Protein AF-A0A6G3XWZ4-F1 (afdb_monomer_lite)

Radius of gyration: 9.63 Å; chains: 1; bounding box: 28×22×17 Å

Foldseek 3Di:
DQQDDVVPDDPLRHDLPHPPCPPVNSVVVVVVVD

Secondary structure (DSSP, 8-state):
--SS-TTTS-GGG--TT-TTS-HHHHHHHHHH--

Structure (mmCIF, N/CA/C/O backbone):
data_AF-A0A6G3XWZ4-F1
#
_entry.id   AF-A0A6G3XWZ4-F1
#
loop_
_atom_site.group_PDB
_atom_site.id
_atom_site.type_symbol
_atom_site.label_atom_id
_atom_site.label_alt_id
_atom_site.label_comp_id
_atom_site.label_asym_id
_atom_site.label_entity_id
_atom_site.label_seq_id
_atom_site.pdbx_PDB_ins_code
_atom_site.Cartn_x
_atom_site.Cartn_y
_atom_site.Cartn_z
_atom_site.occupancy
_atom_site.B_iso_or_equiv
_atom_site.auth_seq_id
_atom_site.auth_comp_id
_atom_site.auth_asym_id
_atom_site.auth_atom_id
_atom_site.pdbx_PDB_model_num
ATOM 1 N N . ALA A 1 1 ? 5.079 10.803 -3.902 1.00 55.75 1 ALA A N 1
ATOM 2 C CA . ALA A 1 1 ? 4.812 10.081 -2.641 1.00 55.75 1 ALA A CA 1
ATOM 3 C C . ALA A 1 1 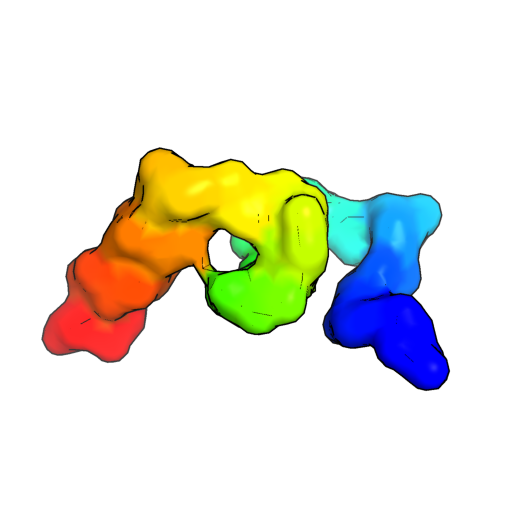? 4.599 8.604 -2.958 1.00 55.75 1 ALA A C 1
ATOM 5 O O . ALA A 1 1 ? 3.761 8.311 -3.801 1.00 55.75 1 ALA A O 1
ATOM 6 N N . SER A 1 2 ? 5.364 7.678 -2.365 1.00 64.00 2 SER A N 1
ATOM 7 C CA . SER A 1 2 ? 5.054 6.247 -2.507 1.00 64.00 2 SER A CA 1
ATOM 8 C C . SER A 1 2 ? 3.802 5.940 -1.689 1.00 64.00 2 SER A C 1
ATOM 10 O O . SER A 1 2 ? 3.771 6.230 -0.496 1.00 64.00 2 SER A O 1
ATOM 12 N N . CYS A 1 3 ? 2.780 5.372 -2.318 1.00 78.44 3 CYS A N 1
ATOM 13 C CA . CYS A 1 3 ? 1.442 5.185 -1.747 1.00 78.44 3 CYS A CA 1
ATOM 14 C C . CYS A 1 3 ? 1.372 4.347 -0.452 1.00 78.44 3 CYS A C 1
ATOM 16 O O . CYS A 1 3 ? 0.395 4.478 0.275 1.00 78.44 3 CYS A O 1
ATOM 18 N N . CYS A 1 4 ? 2.380 3.527 -0.128 1.00 82.56 4 CYS A N 1
ATOM 19 C CA . CYS A 1 4 ? 2.489 2.787 1.137 1.00 82.56 4 CYS A CA 1
ATOM 20 C C . CYS A 1 4 ? 3.970 2.668 1.543 1.00 82.56 4 CYS A C 1
ATOM 22 O O . CYS A 1 4 ? 4.776 2.140 0.771 1.00 82.56 4 CYS A O 1
ATOM 24 N N . LEU A 1 5 ? 4.338 3.133 2.742 1.00 81.25 5 LEU A N 1
ATOM 25 C CA . LEU A 1 5 ? 5.704 3.063 3.282 1.00 81.25 5 LEU A CA 1
ATOM 26 C C . LEU A 1 5 ? 6.103 1.602 3.549 1.00 81.25 5 LEU A C 1
ATOM 28 O O . LEU A 1 5 ? 5.759 1.023 4.571 1.00 81.25 5 LEU A O 1
ATOM 32 N N . PHE A 1 6 ? 6.814 0.991 2.600 1.00 73.88 6 PHE A N 1
ATOM 33 C CA . PHE A 1 6 ? 7.108 -0.450 2.574 1.00 73.88 6 PHE A CA 1
ATOM 34 C C . PHE A 1 6 ? 7.668 -1.032 3.869 1.00 73.88 6 PHE A C 1
ATOM 36 O O . PHE A 1 6 ? 7.306 -2.132 4.255 1.00 73.88 6 PHE A O 1
ATOM 43 N N . TYR A 1 7 ? 8.592 -0.308 4.488 1.00 77.44 7 TYR A N 1
ATOM 44 C CA . TYR A 1 7 ? 9.380 -0.804 5.608 1.00 77.44 7 TYR A CA 1
ATOM 45 C C . TYR A 1 7 ? 8.622 -0.722 6.938 1.00 77.44 7 TYR A C 1
ATOM 47 O O . TYR A 1 7 ? 9.116 -1.212 7.948 1.00 77.44 7 TYR A O 1
ATOM 55 N N . THR A 1 8 ? 7.437 -0.107 6.945 1.00 82.06 8 THR A N 1
ATOM 56 C CA . THR A 1 8 ? 6.573 -0.007 8.128 1.00 82.06 8 THR A CA 1
ATOM 57 C C . THR A 1 8 ? 5.226 -0.695 7.936 1.00 82.06 8 THR A C 1
ATOM 59 O O . THR A 1 8 ? 4.658 -1.181 8.910 1.00 82.06 8 THR A O 1
ATOM 62 N N . LEU A 1 9 ? 4.710 -0.750 6.703 1.00 84.75 9 LEU A N 1
ATOM 63 C CA . LEU A 1 9 ? 3.423 -1.366 6.378 1.00 84.75 9 LEU A CA 1
ATOM 64 C C . LEU A 1 9 ? 3.558 -2.865 6.113 1.00 84.75 9 LEU A C 1
ATOM 66 O O . LEU A 1 9 ? 4.338 -3.287 5.256 1.00 84.75 9 LEU A O 1
ATOM 70 N N . ARG A 1 10 ? 2.725 -3.663 6.788 1.00 82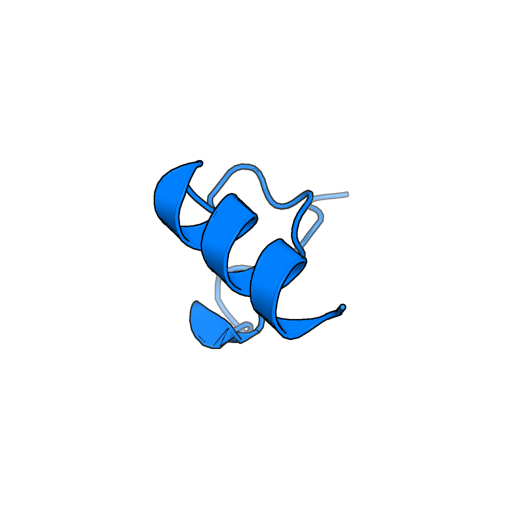.56 10 ARG A N 1
ATOM 71 C CA . ARG A 1 10 ? 2.587 -5.091 6.489 1.00 82.56 10 ARG A CA 1
ATOM 72 C C . ARG A 1 10 ? 1.945 -5.276 5.106 1.00 82.56 10 ARG A C 1
ATOM 74 O O . ARG A 1 10 ? 1.175 -4.417 4.671 1.00 82.56 10 ARG A O 1
ATOM 81 N N . PRO A 1 11 ? 2.214 -6.392 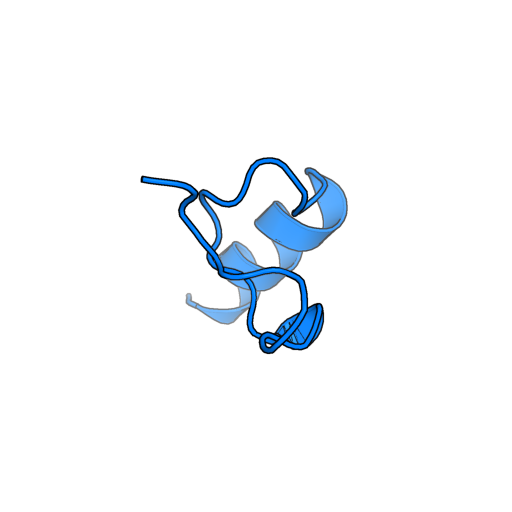4.407 1.00 79.62 11 PRO A N 1
ATOM 82 C CA . PRO A 1 11 ? 1.598 -6.677 3.107 1.00 79.62 11 PRO A CA 1
ATOM 83 C C . PRO A 1 11 ? 0.061 -6.679 3.144 1.00 79.62 11 PRO A C 1
ATOM 85 O O . PRO A 1 11 ? -0.597 -6.160 2.248 1.00 79.62 11 PRO A O 1
ATOM 88 N N . GLU A 1 12 ? -0.515 -7.211 4.216 1.00 81.25 12 GLU A N 1
ATOM 89 C CA . GLU A 1 12 ? -1.962 -7.259 4.449 1.00 81.25 12 GLU A CA 1
ATOM 90 C C . GLU A 1 12 ? -2.608 -5.867 4.567 1.00 81.25 12 GLU A C 1
ATOM 92 O O . GLU A 1 12 ? -3.742 -5.682 4.125 1.00 81.25 12 GLU A O 1
ATOM 97 N N . ASP A 1 13 ? -1.847 -4.855 4.985 1.00 86.19 13 ASP A N 1
ATOM 98 C CA . ASP A 1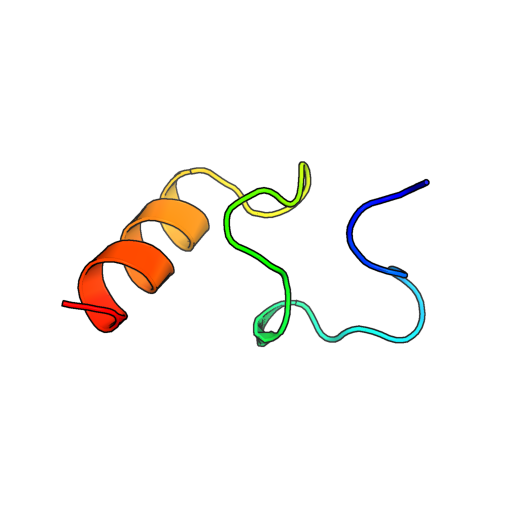 13 ? -2.308 -3.472 5.157 1.00 86.19 13 ASP A CA 1
ATOM 99 C C . ASP A 1 13 ? -2.079 -2.582 3.918 1.00 86.19 13 ASP A C 1
ATOM 101 O O . ASP A 1 13 ? -2.363 -1.382 3.933 1.00 86.19 13 ASP A O 1
ATOM 105 N N . THR A 1 14 ? -1.547 -3.121 2.815 1.00 89.38 14 THR A N 1
ATOM 106 C CA . THR A 1 14 ? -1.366 -2.325 1.590 1.00 89.38 14 THR A CA 1
ATOM 107 C C . THR A 1 14 ? -2.703 -1.856 1.019 1.00 89.38 14 THR A C 1
ATOM 109 O O . THR A 1 14 ? -3.687 -2.601 0.98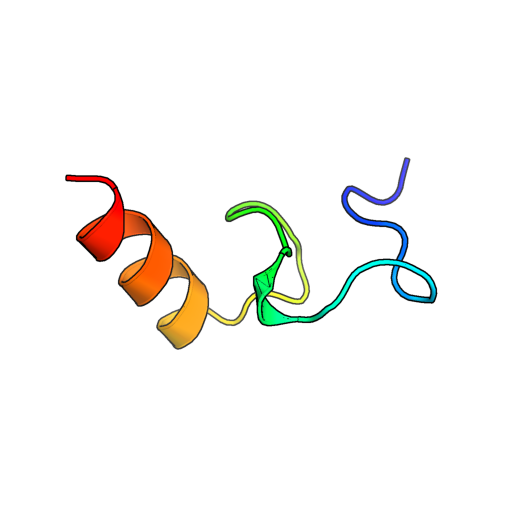5 1.00 89.38 14 THR A O 1
ATOM 112 N N . CYS A 1 15 ? -2.739 -0.633 0.489 1.00 88.94 15 CYS A N 1
ATOM 113 C CA . CYS A 1 15 ? -3.918 -0.156 -0.224 1.00 88.94 15 CYS A CA 1
ATOM 114 C C . CYS A 1 15 ? -4.099 -0.882 -1.574 1.00 88.94 15 CYS A C 1
ATOM 116 O O . CYS A 1 15 ? -3.146 -1.394 -2.174 1.00 88.94 15 CYS A O 1
ATOM 118 N N . VAL A 1 16 ? -5.330 -0.882 -2.096 1.00 88.50 16 VAL A N 1
ATOM 119 C CA . VAL A 1 16 ? -5.680 -1.494 -3.398 1.00 88.50 16 VAL A CA 1
ATOM 120 C C . VAL A 1 16 ? -5.041 -0.793 -4.602 1.00 88.50 16 VAL A C 1
ATOM 122 O O . VAL A 1 16 ? -5.011 -1.351 -5.694 1.00 88.50 16 VAL A O 1
ATOM 125 N N . THR A 1 17 ? -4.512 0.418 -4.407 1.00 87.62 17 THR A N 1
ATOM 126 C CA . THR A 1 17 ? -3.768 1.187 -5.416 1.00 87.62 17 THR A CA 1
ATOM 127 C C . THR A 1 17 ? -2.251 1.043 -5.268 1.00 87.62 17 THR A C 1
ATOM 129 O O . THR A 1 17 ? -1.491 1.684 -5.996 1.00 87.62 17 THR A O 1
ATOM 132 N N . CYS A 1 18 ? -1.774 0.228 -4.321 1.00 89.19 18 CYS A N 1
ATOM 133 C CA . CYS A 1 18 ? -0.346 0.029 -4.124 1.00 89.19 18 CYS A CA 1
ATOM 134 C C . CYS A 1 18 ? 0.247 -0.764 -5.297 1.00 89.19 18 CYS A C 1
ATOM 136 O O . CYS A 1 18 ? -0.244 -1.855 -5.576 1.00 89.19 18 CYS A O 1
ATOM 138 N N . PRO A 1 19 ? 1.339 -0.304 -5.945 1.00 85.12 19 PRO A N 1
ATOM 139 C CA . PRO A 1 19 ? 1.924 -0.998 -7.092 1.00 85.12 19 PRO A CA 1
ATOM 140 C C . PRO A 1 19 ? 2.538 -2.358 -6.725 1.00 85.12 19 PRO A C 1
ATOM 142 O O . PRO A 1 19 ? 2.937 -3.106 -7.609 1.00 85.12 19 PRO A O 1
ATOM 145 N N . ARG A 1 20 ? 2.638 -2.686 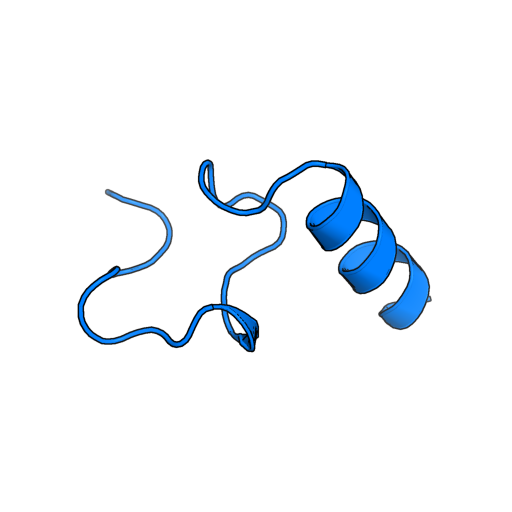-5.429 1.00 82.50 20 ARG A N 1
ATOM 146 C CA . ARG A 1 20 ? 3.059 -4.009 -4.945 1.00 82.50 20 ARG A CA 1
ATOM 147 C C . ARG A 1 20 ? 1.906 -4.970 -4.685 1.00 82.50 20 ARG A C 1
ATOM 149 O O . ARG A 1 20 ? 2.152 -6.161 -4.518 1.00 82.50 20 ARG A O 1
ATOM 156 N N . THR A 1 21 ? 0.678 -4.470 -4.587 1.00 88.50 21 THR A N 1
ATOM 157 C CA . THR A 1 21 ? -0.495 -5.327 -4.446 1.00 88.50 21 THR A CA 1
ATOM 158 C C . THR A 1 21 ? -0.717 -5.980 -5.808 1.00 88.50 21 THR A C 1
ATOM 160 O O . THR A 1 21 ? -1.146 -5.314 -6.748 1.00 88.50 21 THR A O 1
ATOM 163 N N . CYS A 1 22 ? -0.360 -7.261 -5.948 1.00 88.44 22 CYS A N 1
ATOM 164 C CA . CYS A 1 22 ? -0.573 -7.981 -7.202 1.00 88.44 22 CYS A CA 1
ATOM 165 C C . CYS A 1 22 ? -2.071 -8.067 -7.515 1.00 88.44 22 CYS A C 1
ATOM 167 O O . CYS A 1 22 ? -2.904 -7.983 -6.610 1.00 88.44 22 CYS A O 1
ATOM 169 N N . ASP A 1 23 ? -2.435 -8.276 -8.780 1.00 91.19 23 ASP A N 1
ATOM 170 C CA . ASP A 1 23 ? -3.848 -8.271 -9.175 1.00 91.19 23 ASP A CA 1
ATOM 171 C C . ASP A 1 23 ? -4.698 -9.280 -8.402 1.00 91.19 23 ASP A C 1
ATOM 173 O O . ASP A 1 23 ? -5.817 -8.964 -8.006 1.00 91.19 23 ASP A O 1
ATOM 177 N N . ALA A 1 24 ? -4.154 -10.464 -8.116 1.00 92.06 24 ALA A N 1
ATOM 178 C CA . ALA A 1 24 ? -4.862 -11.471 -7.335 1.00 92.06 24 ALA A CA 1
ATOM 179 C C . ALA A 1 24 ? -5.180 -10.980 -5.913 1.00 92.06 24 ALA A C 1
ATOM 181 O O . ALA A 1 24 ? -6.269 -11.228 -5.402 1.00 92.06 24 ALA A O 1
ATOM 182 N N . ASP A 1 25 ? -4.249 -10.278 -5.269 1.00 90.44 25 ASP A N 1
ATOM 183 C CA . ASP A 1 25 ? -4.455 -9.712 -3.935 1.00 90.44 25 ASP A CA 1
ATOM 184 C C . ASP A 1 25 ? -5.390 -8.495 -3.977 1.00 90.44 25 ASP A C 1
ATOM 186 O O . ASP A 1 25 ? -6.331 -8.395 -3.192 1.00 90.44 25 ASP A O 1
ATOM 190 N N . ARG A 1 26 ? -5.222 -7.629 -4.982 1.00 90.88 26 ARG A N 1
ATOM 191 C CA . ARG A 1 26 ? -6.085 -6.467 -5.228 1.00 90.88 26 ARG A CA 1
ATOM 192 C C . ARG A 1 26 ? -7.548 -6.878 -5.384 1.00 90.88 26 ARG A C 1
ATOM 194 O O . ARG A 1 26 ? -8.419 -6.270 -4.768 1.00 90.88 26 ARG A O 1
ATOM 201 N N . VAL A 1 27 ? -7.814 -7.909 -6.188 1.00 92.94 27 VAL A N 1
ATOM 202 C CA . VAL A 1 27 ? -9.166 -8.441 -6.409 1.00 92.94 27 VAL A CA 1
ATOM 203 C C . VAL A 1 27 ? -9.740 -9.026 -5.121 1.00 92.94 27 VAL A C 1
ATOM 205 O O . VAL A 1 27 ? -10.889 -8.741 -4.805 1.00 92.94 27 VAL A O 1
ATOM 208 N N . ARG A 1 28 ? -8.951 -9.778 -4.341 1.00 91.19 28 ARG A N 1
ATOM 209 C CA . ARG A 1 28 ? -9.396 -10.307 -3.040 1.00 91.19 28 ARG A CA 1
ATOM 210 C C . ARG A 1 28 ? -9.790 -9.195 -2.070 1.00 91.19 28 ARG A C 1
ATOM 212 O O . ARG A 1 28 ? -10.862 -9.277 -1.481 1.00 91.19 28 ARG A O 1
ATOM 219 N N . LYS A 1 29 ? -8.969 -8.147 -1.934 1.00 88.25 29 LYS A N 1
ATOM 220 C CA . LYS A 1 29 ? -9.280 -6.999 -1.064 1.00 88.25 29 LYS A CA 1
ATOM 221 C C . LYS A 1 29 ? -10.537 -6.260 -1.519 1.00 88.25 29 LYS A C 1
ATOM 223 O O . LYS A 1 29 ? -11.348 -5.881 -0.685 1.00 88.25 29 LYS A O 1
ATOM 228 N N . LEU A 1 30 ? -10.714 -6.080 -2.830 1.00 90.00 30 LEU A N 1
ATOM 229 C CA . LEU A 1 30 ? -11.908 -5.441 -3.385 1.00 90.00 30 LEU A CA 1
ATOM 230 C C . LEU A 1 30 ? -13.171 -6.282 -3.150 1.00 90.00 30 LEU A C 1
ATOM 232 O O . LEU A 1 30 ? -14.197 -5.731 -2.777 1.00 90.00 30 LEU A O 1
ATOM 236 N N . ALA A 1 31 ? -13.079 -7.603 -3.319 1.00 91.56 31 ALA A N 1
ATOM 237 C CA . ALA A 1 31 ? -14.182 -8.530 -3.071 1.00 91.56 31 ALA A CA 1
ATOM 238 C C . ALA A 1 31 ? -14.540 -8.664 -1.580 1.00 91.56 31 ALA A C 1
ATOM 240 O O . ALA A 1 31 ? -15.670 -8.992 -1.253 1.00 91.56 31 ALA A O 1
ATOM 241 N N . ALA A 1 32 ? -13.593 -8.424 -0.670 1.00 87.44 32 ALA A N 1
ATOM 242 C CA . ALA A 1 32 ? -13.856 -8.397 0.769 1.00 87.44 32 ALA A CA 1
ATOM 243 C C . ALA A 1 32 ? -14.471 -7.068 1.252 1.00 87.44 32 ALA A C 1
ATOM 245 O O . ALA A 1 32 ? -14.962 -6.999 2.375 1.00 87.44 32 ALA A O 1
ATOM 246 N N . ALA A 1 33 ? -14.408 -6.010 0.437 1.00 79.62 33 ALA A N 1
ATOM 247 C CA . ALA A 1 33 ? -14.938 -4.683 0.755 1.00 79.62 33 ALA A CA 1
ATOM 248 C C . ALA A 1 33 ? -16.387 -4.459 0.272 1.00 79.62 33 ALA A C 1
ATOM 250 O O . ALA A 1 33 ? -16.932 -3.376 0.492 1.00 79.62 33 ALA A O 1
ATOM 251 N N . SER A 1 34 ? -16.980 -5.451 -0.402 1.00 57.78 34 SER A N 1
ATOM 252 C CA . SER A 1 34 ? -18.373 -5.487 -0.877 1.00 57.78 34 SER A CA 1
ATOM 253 C C . SER A 1 34 ? -19.247 -6.345 0.024 1.00 57.78 34 SER A C 1
ATOM 255 O O . SER A 1 34 ? -20.379 -5.910 0.319 1.00 57.78 34 SER A O 1
#

Organism: NCBI:txid2706086

Sequence (34 aa):
ASCCLFYTLRPEDTCVTCPRTCDADRVRKLAAAS

pLDDT: mean 83.57, std 8.98, range [55.75, 92.94]

InterPro domains:
  IPR024726 Ferric siderophore reductase, C-terminal [PF11575] (1-20)